Protein AF-A0A7Y1XJ56-F1 (afdb_monomer_lite)

Secondary structure (DSSP, 8-state):
--SSSSSS-S---TTGGG-SSEEEEEEETTS-EEEEEES--S---SB---TTTS-TTPBPPSEEEEEEEEETTTTEEEEEEEEE--

pLDDT: mean 84.14, std 15.43, range [42.97, 98.19]

Sequence (86 aa):
TPNGDGANDILVLDGIENSPNNVLEIFNRYGVLVYSQANYQNDFDGLSNRESVVKRGTGLASGIYFYIITMHDLRQKHQGYLYISN

Structure (mmCIF, N/CA/C/O backbone):
data_AF-A0A7Y1XJ56-F1
#
_entry.id   AF-A0A7Y1XJ56-F1
#
loop_
_atom_site.group_PDB
_atom_site.id
_atom_site.type_symbol
_atom_site.label_atom_id
_atom_site.label_alt_id
_atom_site.label_comp_id
_atom_site.label_asym_id
_atom_site.label_entity_id
_atom_site.label_seq_id
_atom_site.pdbx_PDB_ins_code
_atom_site.Cartn_x
_atom_site.Cartn_y
_atom_site.Cartn_z
_atom_site.occupancy
_atom_site.B_iso_or_equiv
_atom_site.auth_seq_id
_atom_site.auth_comp_id
_atom_site.auth_asym_id
_atom_site.auth_atom_id
_atom_site.pdbx_PDB_model_num
ATOM 1 N N . THR A 1 1 ? -3.765 -2.864 -12.828 1.00 42.97 1 THR A N 1
ATOM 2 C CA . THR A 1 1 ? -2.352 -2.699 -12.544 1.00 42.97 1 THR A CA 1
ATOM 3 C C . THR A 1 1 ? -2.134 -1.214 -12.495 1.00 42.97 1 THR A C 1
ATOM 5 O O . THR A 1 1 ? -2.678 -0.581 -13.376 1.00 42.97 1 THR A O 1
ATOM 8 N N . PRO A 1 2 ? -1.423 -0.651 -11.505 1.00 48.09 2 PRO A N 1
ATOM 9 C CA . PRO A 1 2 ? -1.065 0.770 -11.482 1.00 48.09 2 PRO A CA 1
ATOM 10 C C . PRO A 1 2 ? -0.045 1.061 -12.583 1.00 48.09 2 PRO A C 1
ATOM 12 O O . PRO A 1 2 ? 1.155 1.065 -12.331 1.00 48.09 2 PRO A O 1
ATOM 15 N N . ASN A 1 3 ? -0.507 1.191 -13.824 1.00 54.12 3 ASN A N 1
ATOM 16 C CA . ASN A 1 3 ? 0.318 1.488 -15.002 1.00 54.12 3 ASN A CA 1
ATOM 17 C C . ASN A 1 3 ? -0.235 2.661 -15.821 1.00 54.12 3 ASN A C 1
ATOM 19 O O . ASN A 1 3 ? 0.343 3.017 -16.847 1.00 54.12 3 ASN A O 1
ATOM 23 N N . GLY A 1 4 ? -1.327 3.278 -15.365 1.00 50.41 4 GLY A N 1
ATOM 24 C CA . GLY A 1 4 ? -1.970 4.392 -16.042 1.00 50.41 4 GLY A CA 1
ATOM 25 C C . GLY A 1 4 ? -2.778 3.972 -17.270 1.00 50.41 4 GLY A C 1
ATOM 26 O O . GLY A 1 4 ? -2.995 4.810 -18.146 1.00 50.41 4 GLY A O 1
ATOM 27 N N . ASP A 1 5 ? -3.206 2.704 -17.362 1.00 53.19 5 ASP A N 1
ATOM 28 C CA . ASP A 1 5 ? -4.066 2.200 -18.445 1.00 53.19 5 ASP A CA 1
ATOM 29 C C . ASP A 1 5 ? -5.577 2.319 -18.156 1.00 53.19 5 ASP A C 1
ATOM 31 O O . ASP A 1 5 ? -6.403 2.045 -19.031 1.00 53.19 5 ASP A O 1
ATOM 35 N N . GLY A 1 6 ? -5.951 2.788 -16.962 1.00 47.59 6 GLY A N 1
ATOM 36 C CA . GLY A 1 6 ? -7.330 2.968 -16.516 1.00 47.59 6 GLY A CA 1
ATOM 37 C C . GLY A 1 6 ? -7.956 1.720 -15.883 1.00 47.59 6 GLY A C 1
ATOM 38 O O . GLY A 1 6 ? -9.100 1.795 -15.427 1.00 47.59 6 GLY A O 1
ATOM 39 N N . ALA A 1 7 ? -7.257 0.578 -15.831 1.00 45.03 7 ALA A N 1
ATOM 40 C CA . ALA A 1 7 ? -7.766 -0.686 -15.306 1.00 45.03 7 ALA A CA 1
ATOM 41 C C . ALA A 1 7 ? -6.918 -1.215 -14.135 1.00 45.03 7 ALA A C 1
ATOM 43 O O . ALA A 1 7 ? -5.758 -1.600 -14.269 1.00 45.03 7 ALA A O 1
ATOM 44 N N . ASN A 1 8 ? -7.542 -1.363 -12.956 1.00 56.16 8 ASN A N 1
ATOM 45 C CA . ASN A 1 8 ? -6.890 -1.829 -11.721 1.00 56.16 8 ASN A CA 1
ATOM 46 C C . ASN A 1 8 ? -5.702 -0.928 -11.289 1.00 56.16 8 ASN A C 1
ATOM 48 O O . ASN A 1 8 ? -4.718 -1.434 -10.740 1.00 56.16 8 ASN A O 1
ATOM 52 N N . ASP A 1 9 ? -5.767 0.375 -11.580 1.00 61.88 9 ASP A N 1
ATOM 53 C CA . ASP A 1 9 ? -4.685 1.334 -11.315 1.00 61.88 9 ASP A CA 1
ATOM 54 C C . ASP A 1 9 ? -4.464 1.638 -9.830 1.00 61.88 9 ASP A C 1
ATOM 56 O O . ASP A 1 9 ? -3.418 2.149 -9.442 1.00 61.88 9 ASP A O 1
ATOM 60 N N . ILE A 1 10 ? -5.452 1.316 -8.999 1.00 68.00 10 ILE A N 1
ATOM 61 C CA . ILE A 1 10 ? -5.459 1.634 -7.577 1.00 68.00 10 ILE A CA 1
ATOM 62 C C . ILE A 1 10 ? -5.720 0.385 -6.740 1.00 68.00 10 ILE A C 1
ATOM 64 O O . ILE A 1 10 ? -6.467 -0.514 -7.140 1.00 68.00 10 ILE A O 1
ATOM 68 N N . LEU A 1 11 ? -5.094 0.319 -5.566 1.00 81.88 11 LEU A N 1
ATOM 69 C CA . LEU A 1 11 ? -5.376 -0.727 -4.584 1.00 81.88 11 LEU A CA 1
ATOM 70 C C . LEU A 1 11 ? -6.688 -0.395 -3.862 1.00 81.88 11 LEU A C 1
ATOM 72 O O . LEU A 1 11 ? -6.693 0.340 -2.884 1.00 81.88 11 LEU A O 1
ATOM 76 N N . VAL A 1 12 ? -7.805 -0.943 -4.336 1.00 85.38 12 VAL A N 1
ATOM 77 C CA . VAL A 1 12 ? -9.096 -0.790 -3.650 1.00 85.38 12 VAL A CA 1
ATOM 78 C C . VAL A 1 12 ? -9.221 -1.838 -2.549 1.00 85.38 12 VAL A C 1
ATOM 80 O O . VAL A 1 12 ? -9.109 -3.036 -2.808 1.00 85.38 12 VAL A O 1
ATOM 83 N N . LEU A 1 13 ? -9.449 -1.383 -1.320 1.00 87.75 13 LEU A N 1
ATOM 84 C CA . LEU A 1 13 ? -9.730 -2.220 -0.161 1.00 87.75 13 LEU A CA 1
ATOM 85 C C . LEU A 1 13 ? -11.138 -1.900 0.346 1.00 87.75 13 LEU A C 1
ATOM 87 O O . LEU A 1 13 ? -11.387 -0.798 0.831 1.00 87.75 13 LEU A O 1
ATOM 91 N N . ASP A 1 14 ? -12.051 -2.863 0.236 1.00 87.75 14 ASP A N 1
ATOM 92 C CA . ASP A 1 14 ? -13.414 -2.720 0.754 1.00 87.75 14 ASP A CA 1
ATOM 93 C C . ASP A 1 14 ? -13.416 -2.686 2.288 1.00 87.75 14 ASP A C 1
ATOM 95 O O . ASP A 1 14 ? -12.647 -3.391 2.949 1.00 87.75 14 ASP A O 1
ATOM 99 N N . GLY A 1 15 ? -14.313 -1.891 2.870 1.00 87.00 15 GLY A N 1
ATOM 100 C CA . GLY A 1 15 ? -14.527 -1.827 4.311 1.00 87.00 15 GLY A CA 1
ATOM 101 C C . GLY A 1 15 ? -13.648 -0.812 5.041 1.00 87.00 15 GLY A C 1
ATOM 102 O O . GLY A 1 15 ? -13.928 -0.526 6.209 1.00 87.00 15 GLY A O 1
ATOM 103 N N . ILE A 1 16 ? -12.640 -0.222 4.383 1.00 92.19 16 ILE A N 1
ATOM 104 C CA . ILE A 1 16 ? -11.779 0.811 4.986 1.00 92.19 16 ILE A CA 1
ATOM 105 C C . ILE A 1 16 ? -12.554 2.091 5.316 1.00 92.19 16 ILE A C 1
ATOM 107 O O . ILE A 1 16 ? -12.182 2.812 6.239 1.00 92.19 16 ILE A O 1
ATOM 111 N N . GLU A 1 17 ? -13.668 2.347 4.628 1.00 92.38 17 GLU A N 1
ATOM 112 C CA . GLU A 1 17 ? -14.587 3.451 4.908 1.00 92.38 17 GLU A CA 1
ATOM 113 C C . GLU A 1 17 ? -15.236 3.342 6.297 1.00 92.38 17 GLU A C 1
ATOM 115 O O . GLU A 1 17 ? -15.621 4.352 6.885 1.00 92.38 17 GLU A O 1
ATOM 120 N N . ASN A 1 18 ? -15.290 2.131 6.864 1.00 94.81 18 ASN A N 1
ATOM 121 C CA . ASN A 1 18 ? -15.766 1.883 8.226 1.00 94.81 18 ASN A CA 1
ATOM 122 C C . ASN A 1 18 ? -14.668 2.086 9.283 1.00 94.81 18 ASN A C 1
ATOM 124 O O . ASN A 1 18 ? -14.940 1.967 10.478 1.00 94.81 18 ASN A O 1
ATOM 128 N N . SER A 1 19 ? -13.433 2.385 8.864 1.00 96.56 19 SER A N 1
ATOM 129 C CA . SER A 1 19 ? -12.333 2.738 9.757 1.00 96.56 19 SER A CA 1
ATOM 130 C C . SER A 1 19 ? -11.536 3.936 9.227 1.00 96.56 19 SER A C 1
ATOM 132 O O . SER A 1 19 ? -10.477 3.755 8.626 1.00 96.56 19 SER A O 1
ATOM 134 N N . PRO A 1 20 ? -11.984 5.181 9.465 1.00 95.25 20 PRO A N 1
ATOM 135 C CA . PRO A 1 20 ? -11.208 6.381 9.135 1.00 95.25 20 PRO A CA 1
ATOM 136 C C . PRO A 1 20 ? -9.829 6.417 9.815 1.00 95.25 20 PRO A C 1
ATOM 138 O O . PRO A 1 20 ? -8.884 7.012 9.298 1.00 95.25 20 PRO A O 1
ATOM 141 N N . ASN A 1 21 ? -9.680 5.754 10.965 1.00 97.38 21 ASN A N 1
ATOM 142 C CA . ASN A 1 21 ? -8.391 5.519 11.605 1.00 97.38 21 ASN A CA 1
ATOM 143 C C . ASN A 1 21 ? -7.762 4.218 11.084 1.00 97.38 21 ASN A C 1
ATOM 145 O O . ASN A 1 21 ? -7.557 3.255 11.828 1.00 97.38 21 ASN A O 1
ATOM 149 N N . ASN A 1 22 ? -7.478 4.173 9.784 1.00 97.94 22 ASN A N 1
ATOM 150 C CA . ASN A 1 22 ? -6.752 3.066 9.174 1.00 97.94 22 ASN A CA 1
ATOM 151 C C . ASN A 1 22 ? -5.321 3.466 8.784 1.00 97.94 22 ASN A C 1
ATOM 153 O O . ASN A 1 22 ? -5.003 4.648 8.651 1.00 97.94 22 ASN A O 1
ATOM 157 N N . VAL A 1 23 ? -4.447 2.477 8.605 1.00 97.94 23 VAL A N 1
ATOM 158 C CA . VAL A 1 23 ? -3.086 2.669 8.092 1.00 97.94 23 VAL A CA 1
ATOM 159 C C . VAL A 1 23 ? -2.775 1.589 7.067 1.00 97.94 23 VAL A C 1
ATOM 161 O O . VAL A 1 23 ? -2.783 0.401 7.404 1.00 97.94 23 VAL A O 1
ATOM 164 N N . LEU A 1 24 ? -2.475 2.006 5.836 1.00 97.31 24 LEU A N 1
ATOM 165 C CA . LEU A 1 24 ? -1.945 1.144 4.786 1.00 97.31 24 LEU A CA 1
ATOM 166 C C . LEU A 1 24 ? -0.416 1.203 4.786 1.00 97.31 24 LEU A C 1
ATOM 168 O O . LEU A 1 24 ? 0.179 2.280 4.813 1.00 97.31 24 LEU A O 1
ATOM 172 N N . GLU A 1 25 ? 0.221 0.043 4.695 1.00 96.81 25 GLU A N 1
ATOM 173 C CA . GLU A 1 25 ? 1.663 -0.121 4.533 1.00 96.81 25 GLU A CA 1
ATOM 174 C C . GLU A 1 25 ? 1.932 -1.091 3.382 1.00 96.81 25 GLU A C 1
ATOM 176 O O . GLU A 1 25 ? 1.352 -2.175 3.347 1.00 96.81 25 GLU A O 1
ATOM 181 N N . ILE A 1 26 ? 2.815 -0.723 2.450 1.00 94.88 26 ILE A N 1
ATOM 182 C CA . ILE A 1 26 ? 3.196 -1.558 1.303 1.00 94.88 26 ILE A CA 1
ATOM 183 C C . ILE A 1 26 ? 4.705 -1.786 1.312 1.00 94.88 26 ILE A C 1
ATOM 185 O O . ILE A 1 26 ? 5.500 -0.848 1.426 1.00 94.88 26 ILE A O 1
ATOM 189 N N . PHE A 1 27 ? 5.095 -3.040 1.128 1.00 94.25 27 PHE A N 1
ATOM 190 C CA . PHE A 1 27 ? 6.461 -3.534 1.163 1.00 94.25 27 PHE A CA 1
ATOM 191 C C . PHE A 1 27 ? 6.837 -4.153 -0.182 1.00 94.25 27 PHE A C 1
ATOM 193 O O . PHE A 1 27 ? 6.028 -4.827 -0.821 1.00 94.25 27 PHE A O 1
ATOM 200 N N . ASN A 1 28 ? 8.084 -3.968 -0.610 1.00 92.25 28 ASN A N 1
ATOM 201 C CA . ASN A 1 28 ? 8.620 -4.724 -1.740 1.00 92.25 28 ASN A CA 1
ATOM 202 C C . ASN A 1 28 ? 8.895 -6.192 -1.348 1.00 92.25 28 ASN A C 1
ATOM 204 O O . ASN A 1 28 ? 8.833 -6.569 -0.176 1.00 92.25 28 ASN A O 1
ATOM 208 N N . ARG A 1 29 ? 9.278 -7.024 -2.326 1.00 91.62 29 ARG A N 1
ATOM 209 C CA . ARG A 1 29 ? 9.609 -8.447 -2.103 1.00 91.62 29 ARG A CA 1
ATOM 210 C C . ARG A 1 29 ? 10.745 -8.725 -1.107 1.00 91.62 29 ARG A C 1
ATOM 212 O O . ARG A 1 29 ? 10.926 -9.869 -0.710 1.00 91.62 29 ARG A O 1
ATOM 219 N N . TYR A 1 30 ? 11.520 -7.709 -0.734 1.00 93.12 30 TYR A N 1
ATOM 220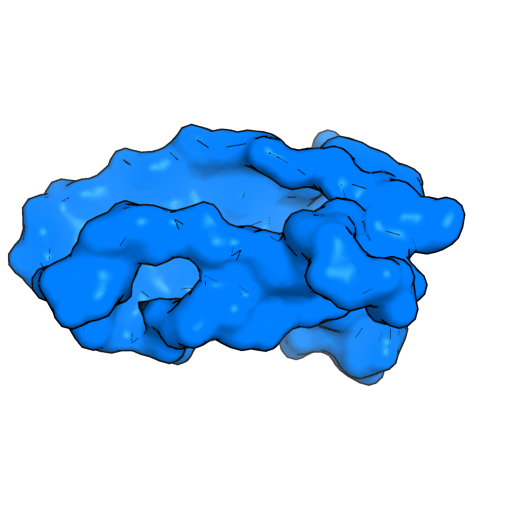 C CA . TYR A 1 30 ? 12.609 -7.804 0.238 1.00 93.12 30 TYR A CA 1
ATOM 221 C C . TYR A 1 30 ? 12.183 -7.356 1.646 1.00 93.12 30 TYR A C 1
ATOM 223 O O . TYR A 1 30 ? 13.027 -7.244 2.529 1.00 93.12 30 TYR A O 1
ATOM 231 N N . GLY A 1 31 ? 10.892 -7.075 1.860 1.00 91.81 31 GLY A N 1
ATOM 232 C CA . GLY A 1 31 ? 10.362 -6.602 3.140 1.00 91.81 31 GLY A CA 1
ATOM 233 C C . GLY A 1 31 ? 10.638 -5.124 3.416 1.00 91.81 31 GLY A C 1
ATOM 234 O O . GLY A 1 31 ? 10.456 -4.667 4.541 1.00 91.81 31 GLY A O 1
ATOM 235 N N . VAL A 1 32 ? 11.076 -4.358 2.414 1.00 92.50 32 VAL A N 1
ATOM 236 C CA . VAL A 1 32 ? 11.349 -2.929 2.585 1.00 92.50 32 VAL A CA 1
ATOM 237 C C . VAL A 1 32 ? 10.068 -2.133 2.366 1.00 92.50 32 VAL A C 1
ATOM 239 O O . VAL A 1 32 ? 9.433 -2.270 1.321 1.00 92.50 32 VAL A O 1
ATOM 242 N N . LEU A 1 33 ? 9.709 -1.288 3.335 1.00 92.69 33 LEU A N 1
ATOM 243 C CA . LEU A 1 33 ? 8.554 -0.393 3.264 1.00 92.69 33 LEU A CA 1
ATOM 244 C C . LEU A 1 33 ? 8.760 0.659 2.166 1.00 92.69 33 LEU A C 1
ATOM 246 O O . LEU A 1 33 ? 9.672 1.481 2.249 1.00 92.69 33 LEU A O 1
ATOM 250 N N . VAL A 1 34 ? 7.896 0.648 1.154 1.00 91.62 34 VAL A N 1
ATOM 251 C CA . VAL A 1 34 ? 7.969 1.553 -0.005 1.00 91.62 34 VAL A CA 1
ATOM 252 C C . VAL A 1 34 ? 6.844 2.582 -0.034 1.00 91.62 34 VAL A C 1
ATOM 254 O O . VAL A 1 34 ? 6.993 3.626 -0.667 1.00 91.62 34 VAL A O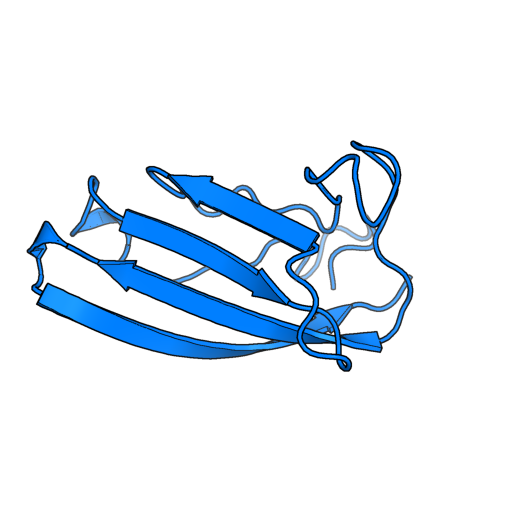 1
ATOM 257 N N . TYR A 1 35 ? 5.740 2.321 0.660 1.00 92.56 35 TYR A N 1
ATOM 258 C CA . TYR A 1 35 ? 4.627 3.253 0.785 1.00 92.56 35 TYR A CA 1
ATOM 259 C C . TYR A 1 35 ? 3.933 3.070 2.135 1.00 92.56 35 TYR A C 1
ATOM 261 O O . TYR A 1 35 ? 3.840 1.955 2.648 1.00 92.56 35 TYR A O 1
ATOM 269 N N . SER A 1 36 ? 3.474 4.167 2.731 1.00 94.75 36 SER A N 1
ATOM 270 C CA . SER A 1 36 ? 2.661 4.134 3.945 1.00 94.75 36 SER A CA 1
ATOM 271 C C . SER A 1 36 ? 1.747 5.347 4.017 1.00 94.75 36 SER A C 1
ATOM 273 O O . SER A 1 36 ? 2.210 6.467 3.800 1.00 94.75 36 SER A O 1
ATOM 275 N N . GLN A 1 37 ? 0.477 5.135 4.342 1.00 95.00 37 GLN A N 1
ATOM 276 C CA . GLN A 1 37 ? -0.505 6.204 4.459 1.00 95.00 37 GLN A CA 1
ATOM 277 C C . GLN A 1 37 ? -1.455 5.937 5.622 1.00 95.00 37 GLN A C 1
ATOM 279 O O . GLN A 1 37 ? -2.057 4.870 5.713 1.00 95.00 37 GLN A O 1
ATOM 284 N N . ALA A 1 38 ? -1.579 6.925 6.507 1.00 96.56 38 ALA A N 1
ATOM 285 C CA . ALA A 1 38 ? -2.641 6.968 7.502 1.00 96.56 38 ALA A CA 1
ATOM 286 C C . ALA A 1 38 ? -3.911 7.534 6.864 1.00 96.56 38 ALA A C 1
ATOM 288 O O . ALA A 1 38 ? -3.819 8.403 5.996 1.00 96.56 38 ALA A O 1
ATOM 289 N N . ASN A 1 39 ? -5.070 7.067 7.324 1.00 96.44 39 ASN A N 1
ATOM 290 C CA . ASN A 1 39 ? -6.367 7.354 6.724 1.00 96.44 39 ASN A CA 1
ATOM 291 C C . ASN A 1 39 ? -6.333 7.106 5.205 1.00 96.44 39 ASN A C 1
ATOM 293 O O . ASN A 1 39 ? -6.502 8.022 4.402 1.00 96.44 39 ASN A O 1
ATOM 297 N N . TYR A 1 40 ? -6.014 5.872 4.816 1.00 95.50 40 TYR A N 1
ATOM 298 C CA . TYR A 1 40 ? -6.006 5.454 3.422 1.00 95.50 40 TYR A CA 1
ATOM 299 C C . TYR A 1 40 ? -7.419 5.517 2.833 1.00 95.50 40 TYR A C 1
ATOM 301 O O . TYR A 1 40 ? -8.385 5.140 3.501 1.00 95.50 40 TYR A O 1
ATOM 309 N N . GLN A 1 41 ? -7.525 6.005 1.594 1.00 94.00 41 GLN A N 1
ATOM 310 C CA . GLN A 1 41 ? -8.795 6.300 0.917 1.00 94.00 41 GLN A CA 1
ATOM 311 C C . GLN A 1 41 ? -8.840 5.712 -0.503 1.00 94.00 41 GLN A C 1
ATOM 313 O O . GLN A 1 41 ? -9.444 6.294 -1.400 1.00 94.00 41 GLN A O 1
ATOM 318 N N . ASN A 1 42 ? -8.200 4.555 -0.717 1.00 91.19 42 ASN A N 1
ATOM 319 C CA . ASN A 1 42 ? -8.090 3.913 -2.036 1.00 91.19 42 ASN A CA 1
ATOM 320 C C . ASN A 1 42 ? -7.377 4.788 -3.088 1.00 91.19 42 ASN A C 1
ATOM 322 O O . ASN A 1 42 ? -7.715 4.766 -4.266 1.00 91.19 42 ASN A O 1
ATOM 326 N N . ASP A 1 43 ? -6.375 5.557 -2.664 1.00 89.06 43 ASP A N 1
ATOM 327 C CA . ASP A 1 43 ? -5.649 6.551 -3.466 1.00 89.06 43 ASP A CA 1
ATOM 328 C C . ASP A 1 43 ? -4.195 6.149 -3.774 1.00 89.06 43 ASP A C 1
ATOM 330 O O . ASP A 1 43 ? -3.392 6.964 -4.220 1.00 89.06 43 ASP A O 1
ATOM 334 N N . PHE A 1 44 ? -3.843 4.880 -3.550 1.00 89.38 44 PHE A N 1
ATOM 335 C CA . PHE A 1 44 ? -2.519 4.368 -3.914 1.00 89.38 44 PHE A CA 1
ATOM 336 C C . PHE A 1 44 ? -2.454 4.133 -5.419 1.00 89.38 44 PHE A C 1
ATOM 338 O O . PHE A 1 44 ? -3.197 3.303 -5.931 1.00 89.38 44 PHE A O 1
ATOM 345 N N . ASP A 1 45 ? -1.512 4.792 -6.080 1.00 84.44 45 ASP A N 1
ATOM 346 C CA . ASP A 1 45 ? -1.356 4.868 -7.536 1.00 84.44 45 ASP A CA 1
ATOM 347 C C . ASP A 1 45 ? -0.084 4.168 -8.053 1.00 84.44 45 ASP A C 1
ATOM 349 O O . ASP A 1 45 ? 0.339 4.370 -9.189 1.00 84.44 45 ASP A O 1
ATOM 353 N N . GLY A 1 46 ? 0.573 3.355 -7.218 1.00 83.44 46 GLY A N 1
ATOM 354 C CA . GLY A 1 46 ? 1.826 2.690 -7.586 1.00 83.44 46 GLY A CA 1
ATOM 355 C C . GLY A 1 46 ? 3.087 3.532 -7.375 1.00 83.44 46 GLY A C 1
ATOM 356 O O . GLY A 1 46 ? 4.183 3.063 -7.698 1.00 83.44 46 GLY A O 1
ATOM 357 N N . LEU A 1 47 ? 2.984 4.739 -6.808 1.00 83.81 47 LEU A N 1
ATOM 358 C CA . LEU A 1 47 ? 4.141 5.574 -6.487 1.00 83.81 47 LEU A CA 1
ATOM 359 C C . LEU A 1 47 ? 4.662 5.324 -5.066 1.00 83.81 47 LEU A C 1
ATOM 361 O O . LEU A 1 47 ? 3.914 5.170 -4.098 1.00 83.81 47 LEU A O 1
ATOM 365 N N . SER A 1 48 ? 5.987 5.342 -4.907 1.00 84.44 48 SER A N 1
ATOM 366 C CA . SER A 1 48 ? 6.584 5.355 -3.570 1.00 84.44 48 SER A CA 1
ATOM 367 C C . SER A 1 48 ? 6.418 6.722 -2.904 1.00 84.44 48 SER A C 1
ATOM 369 O O . SER A 1 48 ? 6.690 7.759 -3.515 1.00 84.44 48 SER A O 1
ATOM 371 N N . ASN A 1 49 ? 6.076 6.731 -1.611 1.00 85.75 49 ASN A N 1
ATOM 372 C CA . ASN A 1 49 ? 6.117 7.936 -0.776 1.00 85.75 49 ASN A CA 1
ATOM 373 C C . ASN A 1 49 ? 7.262 7.933 0.262 1.00 85.75 49 ASN A C 1
ATOM 375 O O . ASN A 1 49 ? 7.291 8.777 1.160 1.00 85.75 49 ASN A O 1
ATOM 379 N N . ARG A 1 50 ? 8.224 7.004 0.131 1.00 80.31 50 ARG A N 1
ATOM 380 C CA . ARG A 1 50 ? 9.335 6.788 1.072 1.00 80.31 50 ARG A CA 1
ATOM 381 C C . ARG A 1 50 ? 10.690 7.110 0.435 1.00 80.31 50 ARG A C 1
ATOM 383 O O . ARG A 1 50 ? 11.333 6.241 -0.141 1.00 80.31 50 ARG A O 1
ATOM 390 N N . GLU A 1 51 ? 11.168 8.333 0.669 1.00 64.88 51 GLU A N 1
ATOM 391 C CA . GLU A 1 51 ? 12.441 8.871 0.142 1.00 64.88 51 GLU A CA 1
ATOM 392 C C . GLU A 1 51 ? 13.672 7.974 0.367 1.00 64.88 51 GLU A C 1
ATOM 394 O O . GLU A 1 51 ? 14.603 7.984 -0.432 1.00 64.88 51 GLU A O 1
ATOM 399 N N . SER A 1 52 ? 13.705 7.197 1.455 1.00 60.97 52 SER A N 1
ATOM 400 C CA . SER A 1 52 ? 14.882 6.409 1.850 1.00 60.97 52 SER A CA 1
ATOM 401 C C . SER A 1 52 ? 15.105 5.132 1.033 1.00 60.97 52 SER A C 1
ATOM 403 O O . SER A 1 52 ? 16.135 4.488 1.207 1.00 60.97 52 SER A O 1
ATOM 405 N N . VAL A 1 53 ? 14.150 4.730 0.188 1.00 59.38 53 VAL A N 1
ATOM 406 C CA . VAL A 1 53 ? 14.170 3.421 -0.494 1.00 59.38 53 VAL A CA 1
ATOM 407 C C . VAL A 1 53 ? 13.999 3.578 -1.998 1.00 59.38 53 VAL A C 1
ATOM 409 O O . VAL A 1 53 ? 14.730 2.976 -2.780 1.00 59.38 53 VAL A O 1
ATOM 412 N N . VAL A 1 54 ? 13.043 4.407 -2.403 1.00 60.34 54 VAL A N 1
ATOM 413 C CA . VAL A 1 54 ? 12.805 4.805 -3.786 1.00 60.34 54 VAL A CA 1
ATOM 414 C C . VAL A 1 54 ? 12.515 6.299 -3.723 1.00 60.34 54 VAL A C 1
ATOM 416 O O . VAL A 1 54 ? 11.744 6.731 -2.871 1.00 60.34 54 VAL A O 1
ATOM 419 N N . LYS A 1 55 ? 13.141 7.111 -4.580 1.00 61.06 55 LYS A N 1
ATOM 420 C CA . LYS A 1 55 ? 12.896 8.561 -4.598 1.00 61.06 55 LYS A CA 1
ATOM 421 C C . LYS A 1 55 ? 11.383 8.821 -4.610 1.00 61.06 55 LYS A C 1
ATOM 423 O O . LYS A 1 55 ? 10.674 8.228 -5.427 1.00 61.06 55 LYS A O 1
ATOM 428 N N . ARG A 1 56 ? 10.884 9.668 -3.707 1.00 58.09 56 ARG A N 1
ATOM 429 C CA . ARG A 1 56 ? 9.442 9.934 -3.585 1.00 58.09 56 ARG A CA 1
ATOM 430 C C . ARG A 1 56 ? 8.851 10.365 -4.925 1.00 58.09 56 ARG A C 1
ATOM 432 O 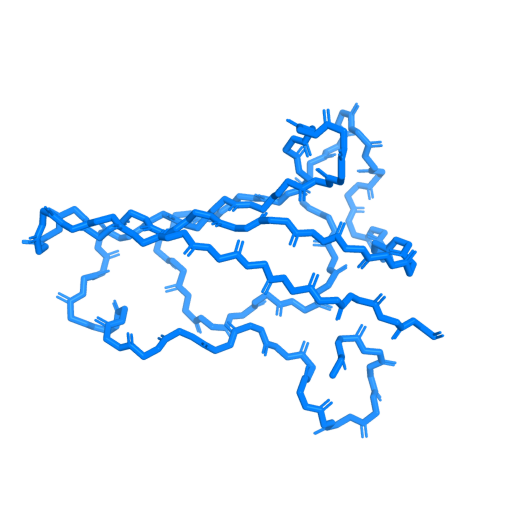O . ARG A 1 56 ? 9.462 11.146 -5.653 1.00 58.09 56 ARG A O 1
ATOM 439 N N . GLY A 1 57 ? 7.672 9.841 -5.246 1.00 59.47 57 GLY A N 1
ATOM 440 C CA . GLY A 1 57 ? 7.001 10.093 -6.523 1.00 59.47 57 GLY A CA 1
ATOM 441 C C . GLY A 1 57 ? 7.587 9.316 -7.705 1.00 59.47 57 GLY A C 1
ATOM 442 O O . GLY A 1 57 ? 7.191 9.556 -8.839 1.00 59.47 57 GLY A O 1
ATOM 443 N N . THR A 1 58 ? 8.521 8.389 -7.469 1.00 70.62 58 THR A N 1
ATOM 444 C CA . THR A 1 58 ? 8.971 7.452 -8.505 1.00 70.62 58 THR A CA 1
ATOM 445 C C . THR A 1 58 ? 8.059 6.233 -8.510 1.00 70.62 58 THR A C 1
ATOM 447 O O . THR A 1 58 ? 7.744 5.683 -7.447 1.00 70.62 58 THR A O 1
ATOM 450 N N . GLY A 1 59 ? 7.670 5.806 -9.711 1.00 77.81 59 GLY A N 1
ATOM 451 C CA . GLY A 1 59 ? 6.930 4.568 -9.913 1.00 77.81 59 GLY A CA 1
ATOM 452 C C . GLY A 1 59 ? 7.686 3.372 -9.356 1.00 77.81 59 GLY A C 1
ATOM 453 O O . GLY A 1 59 ? 8.905 3.242 -9.515 1.00 77.81 59 GLY A O 1
ATOM 454 N N . LEU A 1 60 ? 6.956 2.501 -8.673 1.00 83.81 60 LEU A N 1
ATOM 455 C CA . LEU A 1 60 ? 7.481 1.221 -8.236 1.00 83.81 60 LEU A CA 1
ATOM 456 C C . LEU A 1 60 ? 7.780 0.339 -9.460 1.00 83.81 60 LEU A C 1
ATOM 458 O O . LEU A 1 60 ? 7.077 0.374 -10.469 1.00 83.81 60 LEU A O 1
ATOM 462 N N . ALA A 1 61 ? 8.869 -0.426 -9.393 1.00 85.56 61 ALA A N 1
ATOM 463 C CA . ALA A 1 61 ? 9.250 -1.333 -10.471 1.00 85.56 61 ALA A CA 1
ATOM 464 C C . ALA A 1 61 ? 8.270 -2.511 -10.578 1.00 85.56 61 ALA A C 1
ATOM 466 O O . ALA A 1 61 ? 7.700 -2.938 -9.574 1.00 85.56 61 ALA A O 1
ATOM 467 N N . SER A 1 62 ? 8.146 -3.099 -11.770 1.00 87.94 62 SER A N 1
ATOM 468 C CA . SER A 1 62 ? 7.317 -4.290 -11.960 1.00 87.94 62 SER A CA 1
ATOM 469 C C . SER A 1 62 ? 7.749 -5.423 -11.019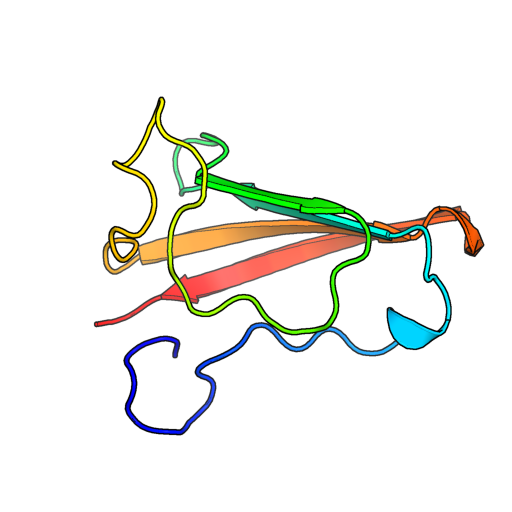 1.00 87.94 62 SER A C 1
ATOM 471 O O . SER A 1 62 ? 8.931 -5.777 -10.932 1.00 87.94 62 SER A O 1
ATOM 473 N N . GLY A 1 63 ? 6.797 -6.007 -10.296 1.00 89.31 63 GLY A N 1
ATOM 474 C CA . GLY A 1 63 ? 7.077 -7.029 -9.299 1.00 89.31 63 GLY A CA 1
ATOM 475 C C . GLY A 1 63 ? 5.947 -7.268 -8.306 1.00 89.31 63 GLY A C 1
ATOM 476 O O . GLY A 1 63 ? 4.909 -6.613 -8.324 1.00 89.31 63 GLY A O 1
ATOM 477 N N . ILE A 1 64 ? 6.174 -8.243 -7.425 1.00 90.19 64 ILE A N 1
ATOM 478 C CA . ILE A 1 64 ? 5.280 -8.551 -6.307 1.00 90.19 64 ILE A CA 1
ATOM 479 C C . ILE A 1 64 ? 5.587 -7.616 -5.137 1.00 90.19 64 ILE A C 1
ATOM 481 O O . ILE A 1 64 ? 6.748 -7.441 -4.748 1.00 90.19 64 ILE A O 1
ATOM 485 N N . TYR A 1 65 ? 4.518 -7.083 -4.561 1.00 92.94 65 TYR A N 1
ATOM 486 C CA . TYR A 1 65 ? 4.500 -6.275 -3.353 1.00 92.94 65 TYR A CA 1
ATOM 487 C C . TYR A 1 65 ? 3.540 -6.893 -2.345 1.00 92.94 65 TYR A C 1
ATOM 489 O O . TYR A 1 65 ? 2.582 -7.572 -2.711 1.00 92.94 65 TYR A O 1
ATOM 497 N N . PHE A 1 66 ? 3.793 -6.636 -1.072 1.00 95.19 66 PHE A N 1
ATOM 498 C CA . PHE A 1 66 ? 2.956 -7.080 0.034 1.00 95.19 66 PHE A CA 1
ATOM 499 C C . PHE A 1 66 ? 2.349 -5.866 0.705 1.00 95.19 66 PHE A C 1
ATOM 501 O O . PHE A 1 66 ? 3.025 -4.849 0.830 1.00 95.19 66 PHE A O 1
ATOM 508 N N . TYR A 1 67 ? 1.105 -5.964 1.154 1.00 95.38 67 TYR A N 1
ATOM 509 C CA . TYR A 1 67 ? 0.476 -4.887 1.904 1.00 95.38 67 TYR A CA 1
ATOM 510 C C . TYR A 1 67 ? -0.075 -5.377 3.233 1.00 95.38 67 TYR A C 1
ATOM 512 O O . TYR A 1 67 ? -0.444 -6.542 3.396 1.00 95.38 67 TYR A O 1
ATOM 520 N N . ILE A 1 68 ? -0.138 -4.443 4.171 1.00 97.50 68 ILE A N 1
ATOM 521 C CA . ILE A 1 68 ? -0.804 -4.569 5.455 1.00 97.50 68 ILE A CA 1
ATOM 522 C C . ILE A 1 68 ? -1.749 -3.377 5.583 1.00 97.50 68 ILE A C 1
ATOM 524 O O . ILE A 1 68 ? -1.315 -2.236 5.460 1.00 97.50 68 ILE A O 1
ATOM 528 N N . ILE A 1 69 ? -3.023 -3.640 5.862 1.00 97.44 69 ILE A N 1
ATOM 529 C CA . ILE A 1 69 ? -4.006 -2.622 6.243 1.00 97.44 69 ILE A CA 1
ATOM 530 C C . ILE A 1 69 ? -4.418 -2.871 7.691 1.00 97.44 69 ILE A C 1
ATOM 532 O O . ILE A 1 69 ? -4.885 -3.956 8.049 1.00 97.44 69 ILE A O 1
ATOM 536 N N . THR A 1 70 ? -4.207 -1.873 8.542 1.00 98.19 70 THR A N 1
ATOM 537 C CA . THR A 1 70 ? -4.639 -1.897 9.943 1.00 98.19 70 THR A CA 1
ATOM 538 C C . THR A 1 70 ? -5.830 -0.963 10.090 1.00 98.19 70 THR A C 1
ATOM 540 O O . THR A 1 70 ? -5.687 0.225 9.844 1.00 98.19 70 THR A O 1
ATOM 543 N N . MET A 1 71 ? -6.991 -1.487 10.479 1.00 97.50 71 MET A N 1
ATOM 544 C CA . MET A 1 71 ? -8.227 -0.732 10.717 1.00 97.50 71 MET A CA 1
ATOM 545 C C . MET A 1 71 ? -8.423 -0.605 12.228 1.00 97.50 71 MET A C 1
ATOM 547 O O . MET A 1 71 ? -8.929 -1.530 12.874 1.00 97.50 71 MET A O 1
ATOM 551 N N . HIS A 1 72 ? -7.949 0.495 12.822 1.00 97.19 72 HIS A N 1
ATOM 552 C CA . HIS A 1 72 ? -7.901 0.635 14.281 1.00 97.19 72 HIS A CA 1
ATOM 553 C C . HIS A 1 72 ? -9.294 0.712 14.909 1.00 97.19 72 HIS A C 1
ATOM 555 O O . HIS A 1 72 ? -9.487 0.162 15.995 1.00 97.19 72 HIS A O 1
ATOM 561 N N . ASP A 1 73 ? -10.265 1.310 14.216 1.00 97.00 73 ASP A N 1
ATOM 562 C CA . ASP A 1 73 ? -11.645 1.445 14.709 1.00 97.00 73 ASP A CA 1
ATOM 563 C C . ASP A 1 73 ? -12.334 0.081 14.826 1.00 97.00 73 ASP A C 1
ATOM 565 O O . ASP A 1 73 ? -13.070 -0.185 15.775 1.00 97.00 73 ASP A O 1
ATOM 569 N N . LEU A 1 74 ? -12.020 -0.822 13.893 1.00 96.62 74 LEU A N 1
ATOM 570 C CA . LEU A 1 74 ? -12.538 -2.191 13.866 1.00 96.62 74 LEU A CA 1
ATOM 571 C C . LEU A 1 74 ? -11.654 -3.179 14.636 1.00 96.62 74 LEU A C 1
ATOM 573 O O . LEU A 1 74 ? -12.038 -4.333 14.822 1.00 96.62 74 LEU A O 1
ATOM 577 N N . ARG A 1 75 ? -10.467 -2.747 15.083 1.00 96.81 75 ARG A N 1
ATOM 578 C CA . ARG A 1 75 ? -9.422 -3.598 15.681 1.00 96.81 75 ARG A CA 1
ATOM 579 C C . ARG A 1 75 ? -9.056 -4.784 14.784 1.00 96.81 75 ARG A C 1
ATOM 581 O O . ARG A 1 75 ? -8.802 -5.888 15.267 1.00 96.81 75 ARG A O 1
ATOM 588 N N . GLN A 1 76 ? -9.034 -4.545 13.479 1.00 96.50 76 GLN A N 1
ATOM 589 C CA . GLN A 1 76 ? -8.766 -5.554 12.463 1.00 96.50 76 GLN A CA 1
ATOM 590 C C . GLN A 1 76 ? -7.469 -5.251 11.729 1.00 96.50 76 GLN A C 1
ATOM 592 O O . GLN A 1 76 ? -7.038 -4.103 11.605 1.00 96.50 76 GLN A O 1
ATOM 597 N N . LYS A 1 77 ? -6.841 -6.313 11.235 1.00 96.62 77 LYS A N 1
ATOM 598 C CA . LYS A 1 77 ? -5.637 -6.236 10.421 1.00 96.62 77 LYS A CA 1
ATOM 599 C C . LYS A 1 77 ? -5.754 -7.250 9.298 1.00 96.62 77 LYS A C 1
ATOM 601 O O . LYS A 1 77 ? -5.971 -8.430 9.565 1.00 96.62 77 LYS A O 1
ATOM 606 N N . HIS A 1 78 ? -5.572 -6.791 8.068 1.00 96.06 78 HIS A N 1
ATOM 607 C CA . HIS A 1 78 ? -5.520 -7.653 6.895 1.00 96.06 78 HIS A CA 1
ATOM 608 C C . HIS A 1 78 ? -4.176 -7.500 6.206 1.00 96.06 78 HIS A C 1
ATOM 610 O O . HIS A 1 78 ? -3.532 -6.453 6.271 1.00 96.06 78 HIS A O 1
ATOM 616 N N . GLN A 1 79 ? -3.755 -8.573 5.552 1.00 95.56 79 GLN A N 1
ATOM 617 C CA . GLN A 1 79 ? -2.545 -8.598 4.754 1.00 95.56 79 GLN A CA 1
ATOM 618 C C . GLN A 1 79 ? -2.832 -9.290 3.432 1.00 95.56 79 GLN A C 1
ATOM 620 O O . GLN A 1 79 ? -3.664 -10.197 3.363 1.00 95.56 79 GLN A O 1
ATOM 625 N N . GLY A 1 80 ? -2.109 -8.884 2.403 1.00 93.44 80 GLY A N 1
ATOM 626 C CA . GLY A 1 80 ? -2.220 -9.469 1.081 1.00 93.44 80 GLY A CA 1
ATOM 627 C C . GLY A 1 80 ? -1.011 -9.131 0.231 1.00 93.44 80 GLY A C 1
ATOM 628 O O . GLY A 1 80 ? 0.009 -8.637 0.720 1.00 93.44 80 GLY A O 1
ATOM 629 N N . TYR A 1 81 ? -1.126 -9.416 -1.057 1.00 91.12 81 TYR A N 1
ATOM 630 C CA . TYR A 1 81 ? -0.11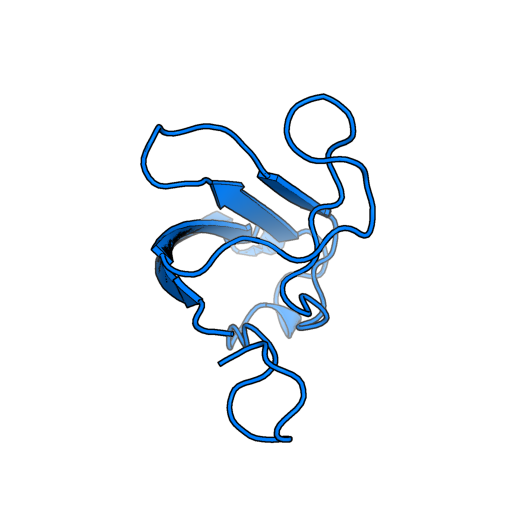5 -9.070 -2.038 1.00 91.12 81 TYR A CA 1
ATOM 631 C C . TYR A 1 81 ? -0.770 -8.452 -3.266 1.00 91.12 81 TYR A C 1
ATOM 633 O O . TYR A 1 81 ? -1.944 -8.688 -3.546 1.00 91.12 81 TYR A O 1
ATOM 641 N N . LEU A 1 82 ? 0.011 -7.673 -4.003 1.00 88.88 82 LEU A N 1
ATOM 642 C CA . LEU A 1 82 ?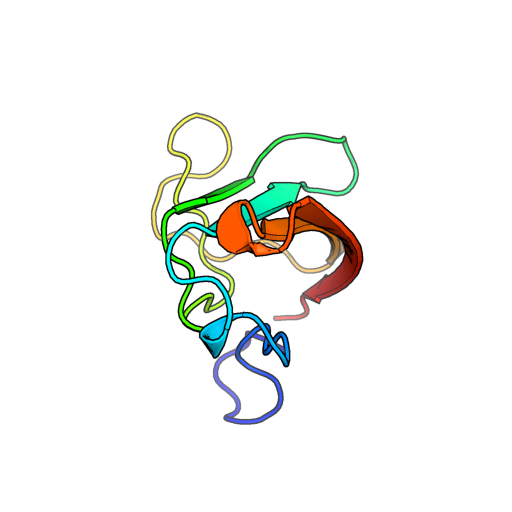 -0.349 -7.162 -5.315 1.00 88.88 82 LEU A CA 1
ATOM 643 C C . LEU A 1 82 ? 0.829 -7.335 -6.272 1.00 88.88 82 LEU A C 1
ATOM 645 O O . LEU A 1 82 ? 1.991 -7.363 -5.861 1.00 88.88 82 LEU A O 1
ATOM 649 N N . TYR A 1 83 ? 0.519 -7.454 -7.556 1.00 86.69 83 TYR A N 1
ATOM 650 C CA . TYR A 1 83 ? 1.509 -7.404 -8.620 1.00 86.69 83 TYR A CA 1
ATOM 651 C C . TYR A 1 83 ? 1.409 -6.050 -9.316 1.00 86.69 83 TYR A C 1
ATOM 653 O O . TYR A 1 83 ? 0.339 -5.673 -9.794 1.00 86.69 83 TYR A O 1
ATOM 661 N N . ILE A 1 84 ? 2.523 -5.325 -9.356 1.00 84.81 84 ILE A N 1
ATOM 662 C CA . ILE A 1 84 ? 2.665 -4.102 -10.143 1.00 84.81 84 ILE A CA 1
ATOM 663 C C . ILE A 1 84 ? 3.343 -4.495 -11.453 1.00 84.81 84 ILE A C 1
ATOM 665 O O . ILE A 1 84 ? 4.333 -5.227 -11.443 1.00 84.81 84 ILE A O 1
ATOM 669 N N . SER A 1 85 ? 2.802 -4.029 -12.573 1.00 81.62 85 SER A N 1
ATOM 670 C CA . SER A 1 85 ? 3.380 -4.201 -13.903 1.00 81.62 85 SER A CA 1
ATOM 671 C C . SER A 1 85 ? 3.283 -2.875 -14.619 1.00 81.62 85 SER A C 1
ATOM 673 O O . SER A 1 85 ? 2.165 -2.400 -14.768 1.00 81.62 85 SER A O 1
ATOM 675 N N . ASN A 1 86 ? 4.412 -2.332 -15.062 1.00 66.25 86 ASN A N 1
ATOM 676 C CA . ASN A 1 86 ? 4.476 -1.181 -15.963 1.00 66.25 86 ASN A CA 1
ATOM 677 C C . ASN A 1 86 ? 4.568 -1.632 -17.419 1.00 66.25 86 ASN A C 1
ATOM 679 O O . ASN A 1 86 ? 5.153 -2.721 -17.646 1.00 66.25 86 ASN A O 1
#

Radius of gyration: 12.45 Å; chains: 1; bounding box: 31×20×34 Å

Foldseek 3Di:
DLPPPPPPQWDDDPPLVVFQQKKKWKAAPVRHTFDIDGSDDRPDRQFGCDCVPDNGRDHDAFDKMKMWMQRVNVRDIDIDIDTDDD